Protein AF-A0A2I0I8I3-F1 (afdb_monomer)

Secondary structure (DSSP, 8-state):
-PPPGGGSGGGTTTT--------TTGGGTS-HHHHHHHHHHHHHHHHHHHHHHHHHHHHHHHHHHHHHHTTS--TTHHHHHHHHHHHHHHHHHHHHHHHHHHHHHIIIIIIIHHHHHHHHHHHH--

Radius of gyration: 22.39 Å; Cα contacts (8 Å, |Δi|>4): 39; chains: 1; bounding box: 45×18×70 Å

pLDDT: mean 81.25, std 12.85, range [39.09, 93.25]

Foldseek 3Di:
DDDPPLCDALSVCVVDFDDDDDDPPCCVVCPPVNSVVVRVVVSVVSSLVRLLVVLVVVVVVLVVVVVVVVPPDDPPVCVVVVVVNVVVVVVSVVSNVVSVVVVCCCVPVVPPVVVVVVVVCVVPVD

Structure (mmCIF, N/CA/C/O backbone):
data_AF-A0A2I0I8I3-F1
#
_entry.id   AF-A0A2I0I8I3-F1
#
loop_
_atom_site.group_PDB
_atom_site.id
_atom_site.type_symbol
_atom_site.label_atom_id
_atom_site.label_alt_id
_atom_site.label_comp_id
_atom_site.label_asym_id
_atom_site.label_entity_id
_atom_site.label_seq_id
_atom_site.pdbx_PDB_ins_code
_atom_site.Cartn_x
_atom_site.Cartn_y
_atom_site.Cartn_z
_atom_site.occupancy
_atom_site.B_iso_or_eq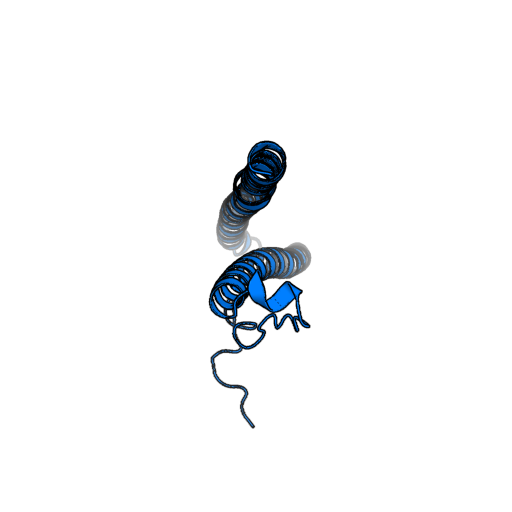uiv
_atom_site.auth_seq_id
_atom_site.auth_comp_id
_atom_site.auth_asym_id
_atom_site.auth_atom_id
_atom_site.pdbx_PDB_model_num
ATOM 1 N N . MET A 1 1 ? -19.935 -9.236 -20.976 1.00 39.09 1 MET A N 1
ATOM 2 C CA . MET A 1 1 ? -20.059 -8.003 -20.168 1.00 39.09 1 MET A CA 1
ATOM 3 C C . MET A 1 1 ? -18.697 -7.335 -20.138 1.00 39.09 1 MET A C 1
ATOM 5 O O . MET A 1 1 ? -17.750 -8.031 -19.789 1.00 39.09 1 MET A O 1
ATOM 9 N N . PRO A 1 2 ? -18.549 -6.072 -20.562 1.00 43.81 2 PRO A N 1
ATOM 10 C CA . PRO A 1 2 ? -17.255 -5.412 -20.491 1.00 43.81 2 PRO A CA 1
ATOM 11 C C . PRO A 1 2 ? -17.001 -5.052 -19.024 1.00 43.81 2 PRO A C 1
ATOM 13 O O . PRO A 1 2 ? -17.841 -4.401 -18.401 1.00 43.81 2 PRO A O 1
ATOM 16 N N . LEU A 1 3 ? -15.888 -5.515 -18.448 1.00 48.28 3 LEU A N 1
ATOM 17 C CA . LEU A 1 3 ? -15.438 -4.990 -17.161 1.00 48.28 3 LEU A CA 1
ATOM 18 C C . LEU A 1 3 ? -15.236 -3.481 -17.336 1.00 48.28 3 LEU A C 1
ATOM 20 O O . LEU A 1 3 ? -14.565 -3.043 -18.269 1.00 48.28 3 LEU A O 1
ATOM 24 N N . SER A 1 4 ? -15.883 -2.701 -16.475 1.00 50.38 4 SER A N 1
ATOM 25 C CA . SER A 1 4 ? -15.814 -1.244 -16.450 1.00 50.38 4 SER A CA 1
ATOM 26 C C . SER A 1 4 ? -14.363 -0.757 -16.499 1.00 50.38 4 SER A C 1
ATOM 28 O O . SER A 1 4 ? -13.473 -1.369 -15.910 1.00 50.38 4 SER A O 1
ATOM 30 N N . ALA A 1 5 ? -14.137 0.391 -17.144 1.00 51.62 5 ALA A N 1
ATOM 31 C CA . ALA A 1 5 ? -12.841 1.067 -17.300 1.00 51.62 5 ALA A CA 1
ATOM 32 C C . ALA A 1 5 ? -12.063 1.336 -15.985 1.00 51.62 5 ALA A C 1
ATOM 34 O O . ALA A 1 5 ? -10.942 1.827 -16.012 1.00 51.62 5 ALA A O 1
ATOM 35 N N . SER A 1 6 ? -12.634 0.993 -14.828 1.00 51.22 6 SER A N 1
ATOM 36 C CA . SER A 1 6 ? -11.986 0.983 -13.516 1.00 51.22 6 SER A CA 1
ATOM 37 C C . SER A 1 6 ? -10.977 -0.160 -13.319 1.00 51.22 6 SER A C 1
ATOM 39 O O . SER A 1 6 ? -10.226 -0.133 -12.352 1.00 51.22 6 SER A O 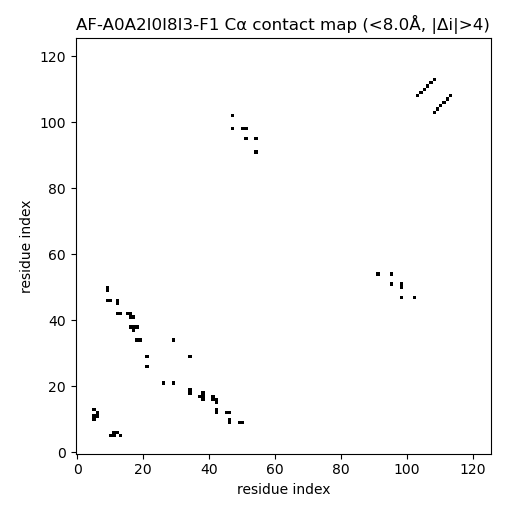1
ATOM 41 N N . ALA A 1 7 ? -10.947 -1.176 -14.191 1.00 56.62 7 ALA A N 1
ATOM 42 C CA . ALA A 1 7 ? -10.108 -2.367 -14.009 1.00 56.62 7 ALA A CA 1
ATOM 43 C C . ALA A 1 7 ? -8.635 -2.208 -14.447 1.00 56.62 7 ALA A C 1
ATOM 45 O O . ALA A 1 7 ? -7.885 -3.184 -14.409 1.00 56.62 7 ALA A O 1
ATOM 46 N N . THR A 1 8 ? -8.189 -1.013 -14.840 1.00 66.00 8 THR A N 1
ATOM 47 C CA . THR A 1 8 ? -6.829 -0.785 -15.360 1.00 66.00 8 THR A CA 1
ATOM 48 C C . THR A 1 8 ? -5.977 0.092 -14.439 1.00 66.00 8 THR A C 1
ATOM 50 O O . THR A 1 8 ? -6.386 1.186 -14.051 1.00 66.00 8 THR A O 1
ATOM 53 N N . GLY A 1 9 ? -4.750 -0.350 -14.147 1.00 74.00 9 GLY A N 1
ATOM 54 C CA . GLY A 1 9 ? -3.749 0.427 -13.409 1.00 74.00 9 GLY A CA 1
ATOM 55 C C . GLY A 1 9 ? -3.930 0.386 -11.889 1.00 74.00 9 GLY A C 1
ATOM 56 O O . GLY A 1 9 ? -4.388 -0.600 -11.329 1.00 74.00 9 GLY A O 1
ATOM 57 N N . ILE A 1 10 ? -3.571 1.463 -11.187 1.00 76.69 10 ILE A N 1
ATOM 58 C CA . ILE A 1 10 ? -3.614 1.519 -9.710 1.00 76.69 10 ILE A CA 1
ATOM 59 C C . ILE A 1 10 ? -5.030 1.408 -9.108 1.00 76.69 10 ILE A C 1
ATOM 61 O O . ILE A 1 10 ? -5.168 1.240 -7.899 1.00 76.69 10 ILE A O 1
ATOM 65 N N . HIS A 1 11 ? -6.073 1.492 -9.936 1.00 79.69 11 HIS A N 1
ATOM 66 C CA . HIS A 1 11 ? -7.483 1.408 -9.544 1.00 79.69 11 HIS A CA 1
ATOM 67 C C . HIS A 1 11 ? -8.078 0.002 -9.697 1.00 79.69 11 HIS A C 1
ATOM 69 O O . HIS A 1 11 ? -9.220 -0.228 -9.304 1.00 79.69 11 HIS A O 1
ATOM 75 N N . SER A 1 12 ? -7.299 -0.966 -10.198 1.00 78.06 12 SER A N 1
ATOM 76 C CA . SER A 1 12 ? -7.772 -2.329 -10.463 1.00 78.06 12 SER A CA 1
ATOM 77 C C . SER A 1 12 ? -8.345 -3.044 -9.239 1.00 78.06 12 SER A C 1
ATOM 79 O O . SER A 1 12 ? -9.112 -3.979 -9.414 1.00 78.06 12 SER A O 1
ATOM 81 N N . PHE A 1 13 ? -8.014 -2.619 -8.016 1.00 81.06 13 PHE A N 1
ATOM 82 C CA . PHE A 1 13 ? -8.532 -3.207 -6.776 1.00 81.06 13 PHE A CA 1
ATOM 83 C C . PHE A 1 13 ? -9.435 -2.271 -5.968 1.00 81.06 13 PHE A C 1
ATOM 85 O O . PHE A 1 13 ? -9.758 -2.595 -4.832 1.00 81.06 13 PHE A O 1
ATOM 92 N N . ASP A 1 14 ? -9.910 -1.159 -6.539 1.00 80.69 14 ASP A N 1
ATOM 93 C CA . ASP A 1 14 ? -10.797 -0.228 -5.820 1.00 80.69 14 ASP A CA 1
ATOM 94 C C . ASP A 1 14 ? -12.142 -0.857 -5.412 1.00 80.69 14 ASP A C 1
ATOM 96 O O . ASP A 1 14 ? -12.826 -0.341 -4.534 1.00 80.69 14 ASP A O 1
ATOM 100 N N . PHE A 1 15 ? -12.532 -1.989 -6.008 1.00 81.25 15 PHE A N 1
ATOM 101 C CA . PHE A 1 15 ? -13.709 -2.747 -5.578 1.00 81.25 15 PHE A CA 1
ATOM 102 C C . PHE A 1 15 ? -13.446 -3.631 -4.348 1.00 81.25 15 PHE A C 1
ATOM 104 O O . PHE A 1 15 ? -14.394 -4.015 -3.657 1.00 81.25 15 PHE A O 1
ATOM 111 N N . LEU A 1 16 ? -12.184 -3.960 -4.053 1.00 82.44 16 LEU A N 1
ATOM 112 C CA . LEU A 1 16 ? -11.818 -4.779 -2.903 1.00 82.44 16 LEU A CA 1
ATOM 113 C C . LEU A 1 16 ? -11.836 -3.927 -1.637 1.00 82.44 16 LEU A C 1
ATOM 115 O O . LEU A 1 16 ? -11.015 -3.035 -1.447 1.00 82.44 16 LEU A O 1
ATOM 119 N N . HIS A 1 17 ? -12.754 -4.258 -0.737 1.00 79.88 17 HIS A N 1
ATOM 120 C CA . HIS A 1 17 ? -12.867 -3.611 0.561 1.00 79.88 17 HIS A CA 1
ATOM 121 C C . HIS A 1 17 ? -12.634 -4.627 1.674 1.00 79.88 17 HIS A C 1
ATOM 123 O O . HIS A 1 17 ? -13.126 -5.756 1.620 1.00 79.88 17 HIS A O 1
ATOM 129 N N . LEU A 1 18 ? -11.900 -4.213 2.706 1.00 85.88 18 LEU A N 1
ATOM 130 C CA . LEU A 1 18 ? -11.704 -5.020 3.901 1.00 85.88 18 LEU A CA 1
ATOM 131 C C . LEU A 1 18 ? -12.917 -4.867 4.825 1.00 85.88 18 LEU A C 1
ATOM 133 O O . LEU A 1 18 ? -13.145 -3.802 5.394 1.00 85.88 18 LEU A O 1
ATOM 137 N N . GLY A 1 19 ? -13.687 -5.942 4.983 1.00 84.19 19 GLY A N 1
ATOM 138 C CA . GLY A 1 19 ? -14.776 -6.019 5.953 1.00 84.19 19 GLY A CA 1
ATOM 139 C C . GLY A 1 19 ? -14.350 -6.809 7.185 1.00 84.19 19 GLY A C 1
ATOM 140 O O . GLY A 1 19 ? -14.039 -7.993 7.074 1.00 84.19 19 GLY A O 1
ATOM 141 N N . TYR A 1 20 ? -14.374 -6.185 8.363 1.00 86.62 20 TYR A N 1
ATOM 142 C CA . TYR A 1 20 ? -14.148 -6.879 9.631 1.00 86.62 20 TYR A CA 1
ATOM 143 C C . TYR A 1 20 ? -15.475 -7.038 10.380 1.00 86.62 20 TYR A C 1
ATOM 145 O O . TYR A 1 20 ? -16.108 -6.051 10.759 1.00 86.62 20 TYR A O 1
ATOM 153 N N . ARG A 1 21 ? -15.923 -8.286 10.566 1.00 87.12 21 ARG A N 1
ATOM 154 C CA . ARG A 1 21 ? -17.128 -8.591 11.350 1.00 87.12 21 ARG A CA 1
ATOM 155 C C . ARG A 1 21 ? -16.775 -8.600 12.831 1.00 87.12 21 ARG A C 1
ATOM 157 O O . ARG A 1 21 ? -16.006 -9.445 13.279 1.00 87.12 21 ARG A O 1
ATOM 164 N N . VAL A 1 22 ? -17.354 -7.666 13.579 1.00 88.69 22 VAL A N 1
ATOM 165 C CA . VAL A 1 22 ? -17.126 -7.524 15.018 1.00 88.69 22 VAL A CA 1
ATOM 166 C C . VAL A 1 22 ? -18.346 -8.030 15.771 1.00 88.69 22 VAL A C 1
ATOM 168 O O . VAL A 1 22 ? -19.448 -7.522 15.579 1.00 88.69 22 VAL A O 1
ATOM 171 N N . ASN A 1 23 ? -18.137 -9.009 16.647 1.00 91.06 23 ASN A N 1
ATOM 172 C CA . ASN A 1 23 ? -19.171 -9.473 17.561 1.00 91.06 23 ASN A CA 1
ATOM 173 C C . ASN A 1 23 ? -19.217 -8.589 18.813 1.00 91.06 23 ASN A C 1
ATOM 175 O O . ASN A 1 23 ? -18.228 -7.962 19.206 1.00 91.06 23 ASN A O 1
ATOM 179 N N . TRP A 1 24 ? -20.368 -8.574 19.475 1.00 89.62 24 TRP A N 1
ATOM 180 C CA . TRP A 1 24 ? -20.483 -8.010 20.815 1.00 89.62 24 TRP A CA 1
ATOM 181 C C . TRP A 1 24 ? -19.549 -8.764 21.790 1.00 89.62 24 TRP A C 1
ATOM 183 O O . TRP A 1 24 ? -19.404 -9.980 21.640 1.00 89.62 24 TRP A O 1
ATOM 193 N N . PRO A 1 25 ? -18.900 -8.104 22.774 1.00 91.00 25 PRO A N 1
ATOM 194 C CA . PRO A 1 25 ? -18.977 -6.681 23.144 1.00 91.00 25 PRO A CA 1
ATOM 195 C C . PRO A 1 25 ? -17.968 -5.779 22.421 1.00 91.00 25 PRO A C 1
ATOM 197 O O . PRO A 1 25 ? -17.981 -4.563 22.597 1.00 91.00 25 PRO A O 1
ATOM 200 N N . VAL A 1 26 ? -17.087 -6.347 21.598 1.00 89.25 26 VAL A N 1
ATOM 201 C CA . VAL A 1 26 ? -15.980 -5.621 20.953 1.00 89.25 26 VAL A CA 1
ATOM 202 C C . VAL A 1 26 ? -16.486 -4.495 20.041 1.00 89.25 26 VAL A C 1
ATOM 204 O O . VAL A 1 26 ? -15.806 -3.484 19.873 1.00 89.25 26 VAL A O 1
ATOM 207 N N . SER A 1 27 ? -17.714 -4.613 19.529 1.00 88.69 27 SER A N 1
ATOM 208 C CA . SER A 1 27 ? -18.398 -3.583 18.737 1.00 88.69 27 SER A CA 1
ATOM 209 C C . SER A 1 27 ? -18.610 -2.255 19.476 1.00 88.69 27 SER A C 1
ATOM 211 O O . SER A 1 27 ? -18.832 -1.237 18.828 1.00 88.69 27 SER A O 1
ATOM 213 N N . ILE A 1 28 ? -18.547 -2.247 20.814 1.00 90.06 28 ILE A N 1
ATOM 214 C CA . ILE A 1 28 ? -18.614 -1.019 21.625 1.00 90.06 28 ILE A CA 1
ATOM 215 C C . ILE A 1 28 ? -17.352 -0.171 21.409 1.00 90.06 28 ILE A C 1
ATOM 217 O O . ILE A 1 28 ? -17.421 1.054 21.375 1.00 90.06 28 ILE A O 1
ATOM 221 N N . ILE A 1 29 ? -16.203 -0.828 21.244 1.00 89.25 29 ILE A N 1
ATOM 222 C CA . ILE A 1 29 ? -14.896 -0.182 21.077 1.00 89.25 29 ILE A CA 1
ATOM 223 C C . ILE A 1 29 ? -14.603 0.033 19.585 1.00 89.25 29 ILE A C 1
ATOM 225 O O . ILE A 1 29 ? -14.178 1.111 19.174 1.00 89.25 29 ILE A O 1
ATOM 229 N N . LEU A 1 30 ? -14.845 -0.991 18.761 1.00 89.81 30 LEU A N 1
ATOM 230 C CA . LEU A 1 30 ? -14.641 -0.965 17.312 1.00 89.81 30 LEU A CA 1
ATOM 231 C C . LEU A 1 30 ? -15.928 -0.549 16.601 1.00 89.81 30 LEU A C 1
ATOM 233 O O . LEU A 1 30 ? -16.737 -1.379 16.181 1.00 89.81 30 LEU A O 1
ATOM 237 N N . THR A 1 31 ? -16.098 0.762 16.462 1.00 92.44 31 THR A N 1
ATOM 238 C CA . THR A 1 31 ? -17.254 1.354 15.790 1.00 92.44 31 THR A CA 1
ATOM 239 C C . THR A 1 31 ? -17.177 1.196 14.263 1.00 92.44 31 THR A C 1
ATOM 241 O O . THR A 1 31 ? -16.085 1.111 13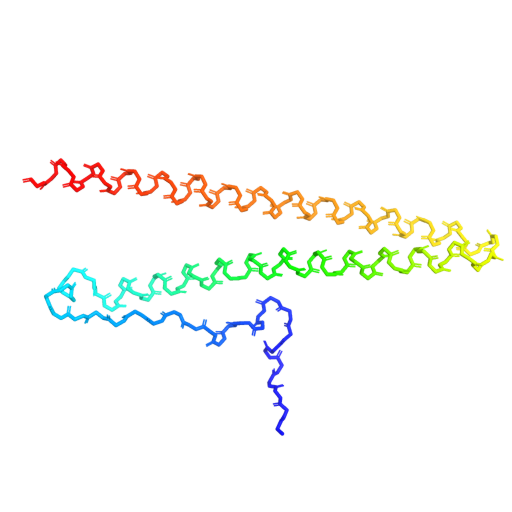.689 1.00 92.44 31 THR A O 1
ATOM 244 N N . PRO A 1 32 ? -18.322 1.233 13.553 1.00 90.12 32 PRO A N 1
ATOM 245 C CA . PRO A 1 32 ? -18.339 1.197 12.089 1.00 90.12 32 PRO A CA 1
ATOM 246 C C . PRO A 1 32 ? -17.544 2.339 11.438 1.00 90.12 32 PRO A C 1
ATOM 248 O O . PRO A 1 32 ? -16.943 2.152 10.382 1.00 90.12 32 PRO A O 1
ATOM 251 N N . SER A 1 33 ? -17.501 3.515 12.074 1.00 90.94 33 SER A N 1
ATOM 252 C CA . SER A 1 33 ? -16.705 4.650 11.597 1.00 90.94 33 SER A CA 1
ATOM 253 C C . SER A 1 33 ? -15.203 4.372 11.675 1.00 90.94 33 SER A C 1
ATOM 255 O O . SER A 1 33 ? -14.490 4.664 10.717 1.00 90.94 33 SER A O 1
ATOM 257 N N . ALA A 1 34 ? -14.723 3.746 12.755 1.00 91.56 34 ALA A N 1
ATOM 258 C CA . ALA A 1 34 ? -13.328 3.321 12.860 1.00 91.56 34 ALA A CA 1
ATOM 259 C C . ALA A 1 34 ? -12.985 2.262 11.800 1.00 91.56 34 ALA A C 1
ATOM 261 O O . ALA A 1 34 ? -11.966 2.374 11.120 1.00 91.56 34 ALA A O 1
ATOM 262 N N . LEU A 1 35 ? -13.862 1.271 11.596 1.00 91.44 35 LEU A N 1
ATOM 263 C CA . LEU A 1 35 ? -13.681 0.241 10.566 1.00 91.44 35 LEU A CA 1
ATOM 264 C C . LEU A 1 35 ? -13.608 0.821 9.150 1.00 91.44 35 LEU A C 1
ATOM 266 O O . LEU A 1 35 ? -12.809 0.347 8.343 1.00 91.44 35 LEU A O 1
ATOM 270 N N . LYS A 1 36 ? -14.380 1.875 8.858 1.00 91.44 36 LYS A N 1
ATOM 271 C CA . LYS A 1 36 ? -14.288 2.592 7.582 1.00 91.44 36 LYS A CA 1
ATOM 272 C C . LYS A 1 36 ? -12.898 3.203 7.373 1.00 91.44 36 LYS A C 1
ATOM 274 O O . LYS A 1 36 ? -12.322 3.019 6.306 1.00 91.44 36 LYS A O 1
ATOM 279 N N . ILE A 1 37 ? -12.329 3.850 8.394 1.00 92.25 37 ILE A N 1
ATOM 280 C CA . ILE A 1 37 ? -10.966 4.408 8.327 1.00 92.25 37 ILE A CA 1
ATOM 281 C C . ILE A 1 37 ? -9.940 3.291 8.080 1.00 92.25 37 ILE A C 1
ATOM 283 O O . ILE A 1 37 ? -9.056 3.436 7.238 1.00 92.25 37 ILE A O 1
ATOM 287 N N . TYR A 1 38 ? -10.071 2.143 8.755 1.00 91.06 38 TYR A N 1
ATOM 288 C CA . TYR A 1 38 ? -9.189 0.995 8.509 1.00 91.06 38 TYR A CA 1
ATOM 289 C C . TYR A 1 38 ? -9.300 0.451 7.079 1.00 91.06 38 TYR A C 1
ATOM 291 O O . TYR A 1 38 ? -8.281 0.096 6.485 1.00 91.06 38 TYR A O 1
ATOM 299 N N . ALA A 1 39 ? -10.505 0.414 6.505 1.00 90.88 39 ALA A N 1
ATOM 300 C CA . ALA A 1 39 ? -10.703 0.010 5.115 1.00 90.88 39 ALA A CA 1
ATOM 301 C C . ALA A 1 39 ? -10.053 0.997 4.126 1.00 90.88 39 ALA A C 1
ATOM 303 O O . ALA A 1 39 ? -9.440 0.569 3.148 1.00 90.88 39 ALA A O 1
ATOM 304 N N . GLU A 1 40 ? -10.119 2.304 4.397 1.00 90.94 40 GLU A N 1
ATOM 305 C CA . GLU A 1 40 ? -9.446 3.334 3.591 1.00 90.94 40 GLU A CA 1
ATOM 306 C C . GLU A 1 40 ? -7.914 3.201 3.655 1.00 90.94 40 GLU A C 1
ATOM 308 O O . GLU A 1 40 ? -7.248 3.224 2.616 1.00 90.94 40 GLU A O 1
ATOM 313 N N . ILE A 1 41 ? -7.355 2.972 4.852 1.00 91.12 41 ILE A N 1
ATOM 314 C CA . ILE A 1 41 ? -5.919 2.695 5.034 1.00 91.12 41 ILE A CA 1
ATOM 315 C C . ILE A 1 41 ? -5.517 1.441 4.251 1.00 91.12 41 ILE A C 1
ATOM 317 O O . ILE A 1 41 ? -4.507 1.449 3.547 1.00 91.12 41 ILE A O 1
ATOM 321 N N . PHE A 1 42 ? -6.310 0.370 4.333 1.00 90.19 42 PHE A N 1
ATOM 322 C CA . PHE A 1 42 ? -6.058 -0.856 3.578 1.00 90.19 42 PHE A CA 1
ATOM 323 C C . PHE A 1 42 ? -6.039 -0.604 2.065 1.00 90.19 42 PHE A C 1
ATOM 325 O O . PHE A 1 42 ? -5.114 -1.061 1.393 1.00 90.19 42 PHE A O 1
ATOM 332 N N . ASN A 1 43 ? -6.999 0.158 1.530 1.00 90.19 43 ASN A N 1
ATOM 333 C CA . 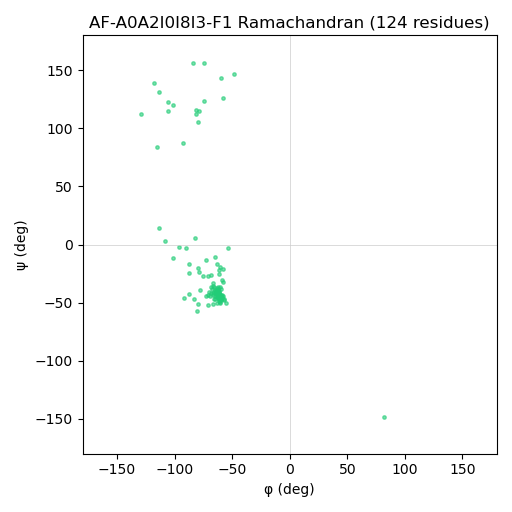ASN A 1 43 ? -7.023 0.473 0.101 1.00 90.19 43 ASN A CA 1
ATOM 334 C C . ASN A 1 43 ? -5.762 1.246 -0.326 1.00 90.19 43 ASN A C 1
ATOM 336 O O . ASN A 1 43 ? -5.127 0.914 -1.327 1.00 90.19 43 ASN A O 1
ATOM 340 N N . PHE A 1 44 ? -5.335 2.230 0.470 1.00 90.00 44 PHE A N 1
ATOM 341 C CA . PHE A 1 44 ? -4.074 2.931 0.223 1.00 90.00 44 PHE A CA 1
ATOM 342 C C . PHE A 1 44 ? -2.875 1.966 0.183 1.00 90.00 44 PHE A C 1
ATOM 344 O O . PHE A 1 44 ? -2.083 2.000 -0.762 1.00 90.00 44 PHE A O 1
ATOM 351 N N . LEU A 1 45 ? -2.761 1.061 1.161 1.00 90.06 45 LEU A N 1
ATOM 352 C CA . LEU A 1 45 ? -1.686 0.063 1.202 1.00 90.06 45 LEU A CA 1
ATOM 353 C C . LEU A 1 45 ? -1.717 -0.873 -0.013 1.00 90.06 45 LEU A C 1
ATOM 355 O O . LEU A 1 45 ? -0.664 -1.178 -0.579 1.00 90.06 45 LEU A O 1
ATOM 359 N N . MET A 1 46 ? -2.907 -1.294 -0.443 1.00 90.25 46 MET A N 1
ATOM 360 C CA . MET A 1 46 ? -3.089 -2.113 -1.641 1.00 90.25 46 MET A CA 1
ATOM 361 C C . MET A 1 46 ? -2.600 -1.399 -2.901 1.00 90.25 46 MET A C 1
ATOM 363 O O . MET A 1 46 ? -1.896 -2.011 -3.704 1.00 90.25 46 MET A O 1
ATOM 367 N N . LYS A 1 47 ? -2.882 -0.100 -3.051 1.00 89.44 47 LYS A N 1
ATOM 368 C CA . LYS A 1 47 ? -2.380 0.707 -4.178 1.00 89.44 47 LYS A CA 1
ATOM 369 C C . LYS A 1 47 ? -0.859 0.782 -4.200 1.00 89.44 47 LYS A C 1
ATOM 371 O O . LYS A 1 47 ? -0.257 0.610 -5.257 1.00 89.44 47 LYS A O 1
ATOM 376 N N . VAL A 1 48 ? -0.231 0.971 -3.037 1.00 89.38 48 VAL A N 1
ATOM 377 C CA . VAL A 1 48 ? 1.237 0.958 -2.921 1.00 89.38 48 VAL A CA 1
ATOM 378 C C . VAL A 1 48 ? 1.797 -0.410 -3.320 1.00 89.38 48 VAL A C 1
ATOM 380 O O . VAL A 1 48 ? 2.739 -0.479 -4.107 1.00 89.38 48 VAL A O 1
ATOM 383 N N . LYS A 1 49 ? 1.199 -1.509 -2.842 1.00 89.44 49 LYS A N 1
ATOM 384 C CA . LYS A 1 49 ? 1.610 -2.872 -3.222 1.00 89.44 49 LYS A CA 1
ATOM 385 C C . LYS A 1 49 ? 1.452 -3.132 -4.719 1.00 89.44 49 LYS A C 1
ATOM 387 O O . LYS A 1 49 ? 2.361 -3.693 -5.326 1.00 89.44 49 LYS A O 1
ATOM 392 N N . LEU A 1 50 ? 0.345 -2.692 -5.311 1.00 88.75 50 LEU A N 1
ATOM 393 C CA . LEU A 1 50 ? 0.102 -2.824 -6.743 1.00 88.75 50 LEU A CA 1
ATOM 394 C C . LEU A 1 50 ? 1.120 -2.024 -7.562 1.00 88.75 50 LE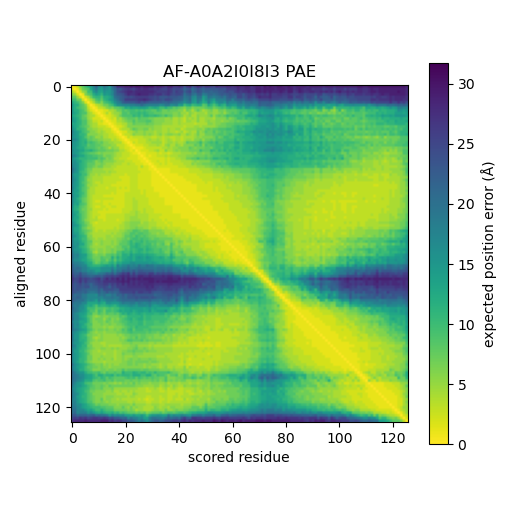U A C 1
ATOM 396 O O . LEU A 1 50 ? 1.650 -2.546 -8.533 1.00 88.75 50 LEU A O 1
ATOM 400 N N . ALA A 1 51 ? 1.460 -0.802 -7.146 1.00 88.44 51 ALA A N 1
ATOM 401 C CA . ALA A 1 51 ? 2.478 -0.001 -7.825 1.00 88.44 51 ALA A CA 1
ATOM 402 C C . ALA A 1 51 ? 3.853 -0.695 -7.838 1.00 88.44 51 ALA A C 1
ATOM 404 O O . ALA A 1 51 ? 4.503 -0.737 -8.882 1.00 88.44 51 ALA A O 1
ATOM 405 N N . ILE A 1 52 ? 4.270 -1.293 -6.712 1.00 88.06 52 ILE A N 1
ATOM 406 C CA . ILE A 1 52 ? 5.510 -2.093 -6.628 1.00 88.06 52 ILE A CA 1
ATOM 407 C C . ILE A 1 52 ? 5.453 -3.274 -7.595 1.00 88.06 52 ILE A C 1
ATOM 409 O O . ILE A 1 52 ? 6.411 -3.534 -8.328 1.00 88.06 52 ILE A O 1
ATOM 413 N N . PHE A 1 53 ? 4.331 -3.995 -7.583 1.00 87.94 53 PHE A N 1
ATOM 414 C CA . PHE A 1 53 ? 4.135 -5.155 -8.438 1.00 87.94 53 PHE A CA 1
ATOM 415 C C . PHE A 1 53 ? 4.220 -4.770 -9.920 1.00 87.94 53 PHE A C 1
ATOM 417 O O . PHE A 1 53 ? 5.028 -5.345 -10.643 1.00 87.94 53 PHE A O 1
ATOM 424 N N . SER A 1 54 ? 3.496 -3.734 -10.350 1.00 87.31 54 SER A N 1
ATOM 425 C CA . SER A 1 54 ? 3.511 -3.255 -11.737 1.00 87.31 54 SER A CA 1
ATOM 426 C C . SER A 1 54 ? 4.889 -2.754 -12.183 1.00 87.31 54 SER A C 1
ATOM 428 O O . SER A 1 54 ? 5.287 -2.976 -13.327 1.00 87.31 54 SER A O 1
ATOM 430 N N . LEU A 1 55 ? 5.662 -2.109 -11.299 1.00 85.56 55 LEU A N 1
ATOM 431 C CA . LEU A 1 55 ? 7.049 -1.733 -11.609 1.00 85.56 55 LEU A CA 1
ATOM 432 C C . LEU A 1 55 ? 7.973 -2.945 -11.766 1.00 85.56 55 LEU A C 1
ATOM 434 O O . LEU A 1 55 ? 8.925 -2.909 -12.547 1.00 85.56 55 LEU A O 1
ATOM 438 N N . THR A 1 56 ? 7.715 -4.007 -11.009 1.00 87.25 56 THR A N 1
ATOM 439 C CA . THR A 1 56 ? 8.486 -5.250 -11.102 1.00 87.25 56 THR A CA 1
ATOM 440 C C . THR A 1 56 ? 8.143 -5.998 -12.388 1.00 87.25 56 THR A C 1
ATOM 442 O O . THR A 1 56 ? 9.048 -6.427 -13.097 1.00 87.25 56 THR A O 1
ATOM 445 N N . ASP A 1 57 ? 6.857 -6.084 -12.721 1.00 87.56 57 ASP A N 1
ATOM 446 C CA . ASP A 1 57 ? 6.356 -6.737 -13.932 1.00 87.56 57 ASP A CA 1
ATOM 447 C C . ASP A 1 57 ? 6.845 -6.034 -15.209 1.00 87.56 57 ASP A C 1
ATOM 449 O O . ASP A 1 57 ? 7.483 -6.646 -16.066 1.00 87.56 57 ASP A O 1
ATOM 453 N N . SER A 1 58 ? 6.684 -4.707 -15.280 1.00 85.00 58 SER A N 1
ATOM 454 C CA . SER A 1 58 ? 7.204 -3.906 -16.401 1.00 85.00 58 SER A CA 1
ATOM 455 C C . SER A 1 58 ? 8.724 -4.016 -16.569 1.00 85.00 58 SER A C 1
ATOM 457 O O . SER A 1 58 ? 9.225 -3.959 -17.692 1.00 85.00 58 SER A O 1
ATOM 459 N N . TRP A 1 59 ? 9.475 -4.226 -15.483 1.00 82.62 59 TRP A N 1
ATOM 460 C CA . TRP A 1 59 ? 10.913 -4.481 -15.563 1.00 82.62 59 TRP A CA 1
ATOM 461 C C . TRP A 1 59 ? 11.244 -5.848 -16.166 1.00 82.62 59 TRP A C 1
ATOM 463 O O . TRP A 1 59 ? 12.188 -5.940 -16.950 1.00 82.62 59 TRP A O 1
ATOM 473 N N . CYS A 1 60 ? 10.496 -6.895 -15.817 1.00 84.81 60 CYS A N 1
ATOM 474 C CA . CYS A 1 60 ? 10.671 -8.213 -16.427 1.00 84.81 60 CYS A CA 1
ATOM 475 C C . CYS A 1 60 ? 10.471 -8.130 -17.945 1.00 84.81 60 CYS A C 1
ATOM 477 O O . CYS A 1 60 ? 11.345 -8.562 -18.694 1.00 84.81 60 CYS A O 1
ATOM 479 N N . LEU A 1 61 ? 9.407 -7.452 -18.389 1.00 85.25 61 LEU A N 1
ATOM 480 C CA . LEU A 1 61 ? 9.138 -7.221 -19.812 1.00 85.25 61 LEU A CA 1
ATOM 481 C C . LEU A 1 61 ? 10.261 -6.430 -20.500 1.00 85.25 61 LEU A C 1
ATOM 483 O O . LEU A 1 61 ? 10.717 -6.808 -21.577 1.00 85.25 61 LEU A O 1
ATOM 487 N N . LEU A 1 62 ? 10.748 -5.352 -19.871 1.00 82.75 62 LEU A N 1
ATOM 488 C CA . LEU A 1 62 ? 11.860 -4.564 -20.415 1.00 82.75 62 LEU A CA 1
ATOM 489 C C . LEU A 1 62 ? 13.142 -5.398 -20.532 1.00 82.75 62 LEU A C 1
ATOM 491 O O . LEU A 1 62 ? 13.858 -5.299 -21.527 1.00 82.75 62 LEU A O 1
ATOM 495 N N . LYS A 1 63 ? 13.428 -6.231 -19.526 1.00 81.31 63 LYS A N 1
ATOM 496 C CA . LYS A 1 63 ? 14.584 -7.125 -19.536 1.00 81.31 63 LYS A CA 1
ATOM 497 C C . LYS A 1 63 ? 14.483 -8.113 -20.697 1.00 81.31 63 LYS A C 1
ATOM 499 O O . LYS A 1 63 ? 15.466 -8.267 -21.416 1.00 81.31 63 LYS A O 1
ATOM 504 N N . ASP A 1 64 ? 13.326 -8.727 -20.913 1.00 82.75 64 ASP A N 1
ATOM 505 C CA . ASP A 1 64 ? 13.124 -9.681 -22.008 1.00 82.75 64 ASP A CA 1
ATOM 506 C C . ASP A 1 64 ? 13.315 -9.026 -23.383 1.00 82.75 64 ASP A C 1
ATOM 508 O O . ASP A 1 64 ? 13.990 -9.594 -24.243 1.00 82.75 64 ASP A O 1
ATOM 512 N N . LEU A 1 65 ? 12.820 -7.795 -23.565 1.00 78.81 65 LEU A N 1
ATOM 513 C CA . LEU A 1 65 ? 13.039 -7.014 -24.788 1.00 78.81 65 LEU A CA 1
ATOM 514 C C . LEU A 1 65 ? 14.528 -6.719 -25.025 1.00 78.81 65 LEU A C 1
ATOM 516 O O . LEU A 1 65 ? 15.025 -6.933 -26.128 1.00 78.81 65 LEU A O 1
ATOM 520 N N . MET A 1 66 ? 15.268 -6.312 -23.987 1.00 74.81 66 MET A N 1
ATOM 521 C CA . MET A 1 66 ? 16.712 -6.065 -24.104 1.00 74.81 66 MET A CA 1
ATOM 522 C C . MET A 1 66 ? 17.496 -7.316 -24.538 1.00 74.81 66 MET A C 1
ATOM 524 O O . MET A 1 66 ? 18.423 -7.202 -25.335 1.00 74.81 66 MET A O 1
ATOM 528 N N . HIS A 1 67 ? 17.122 -8.508 -24.055 1.00 75.56 67 HIS A N 1
ATOM 529 C CA . HIS A 1 67 ? 17.786 -9.761 -24.450 1.00 75.56 67 HIS A CA 1
ATOM 530 C C . HIS A 1 67 ? 17.474 -10.159 -25.903 1.00 75.56 67 HIS A C 1
ATOM 532 O O . HIS A 1 67 ? 18.271 -10.855 -26.533 1.00 75.56 67 HIS A O 1
ATOM 538 N N . GLN A 1 68 ? 16.323 -9.744 -26.441 1.00 71.00 68 GLN A N 1
ATOM 539 C CA . GLN A 1 68 ? 15.950 -10.000 -27.835 1.00 71.00 68 GLN A CA 1
ATOM 540 C C . GLN A 1 68 ? 16.663 -9.048 -28.806 1.00 71.00 68 GLN A C 1
ATOM 542 O O . GLN A 1 68 ? 17.119 -9.495 -29.859 1.00 71.00 68 GLN A O 1
ATOM 547 N N . THR A 1 69 ? 16.814 -7.770 -28.444 1.00 64.75 69 THR A N 1
ATOM 548 C CA . THR A 1 69 ? 17.496 -6.766 -29.281 1.00 64.75 69 THR A CA 1
ATOM 549 C C . THR A 1 69 ? 18.994 -7.044 -29.433 1.00 64.75 69 THR A C 1
ATOM 551 O O . THR A 1 69 ? 19.526 -6.881 -30.527 1.00 64.75 69 THR A O 1
ATOM 554 N N . ASP A 1 70 ? 19.666 -7.564 -28.399 1.00 61.72 70 ASP A N 1
ATOM 555 C CA . ASP A 1 70 ? 21.096 -7.933 -28.460 1.00 61.72 70 ASP A CA 1
ATOM 556 C C . ASP A 1 70 ? 21.398 -9.025 -29.514 1.00 61.72 70 ASP A C 1
ATOM 558 O O . ASP A 1 70 ? 22.509 -9.134 -30.027 1.00 61.72 70 ASP A O 1
ATOM 562 N N . ARG A 1 71 ? 20.385 -9.814 -29.907 1.00 60.38 71 ARG A N 1
ATOM 563 C CA . ARG A 1 71 ? 20.507 -10.850 -30.948 1.00 60.38 71 ARG A CA 1
ATOM 564 C C . ARG A 1 71 ? 20.275 -10.348 -32.377 1.00 60.38 71 ARG A C 1
ATOM 566 O O . ARG A 1 71 ? 20.647 -11.059 -33.308 1.00 60.38 71 ARG A O 1
ATOM 573 N N . ASN A 1 72 ? 19.664 -9.178 -32.575 1.00 58.22 72 ASN A N 1
ATOM 574 C CA . ASN A 1 72 ? 19.239 -8.696 -33.894 1.00 58.22 72 ASN A CA 1
ATOM 575 C C . ASN A 1 72 ? 20.029 -7.430 -34.270 1.00 58.22 72 ASN A C 1
ATOM 577 O O . ASN A 1 72 ? 19.619 -6.303 -34.007 1.00 58.22 72 ASN A O 1
ATOM 581 N N . CYS A 1 73 ? 21.227 -7.626 -34.820 1.00 52.06 73 CYS A N 1
ATOM 582 C CA . CYS A 1 73 ? 22.239 -6.580 -34.964 1.00 52.06 73 CYS A CA 1
ATOM 583 C C . CYS A 1 73 ? 21.970 -5.655 -36.169 1.00 52.06 73 CYS A C 1
ATOM 585 O O . CYS A 1 73 ? 22.219 -6.037 -37.310 1.00 52.06 73 CYS A O 1
ATOM 587 N N . ASN A 1 74 ? 21.506 -4.425 -35.911 1.00 58.84 74 ASN A N 1
ATOM 588 C CA . ASN A 1 74 ? 21.523 -3.299 -36.857 1.00 58.84 74 ASN A CA 1
ATOM 589 C C . ASN A 1 74 ? 22.140 -2.066 -36.165 1.00 58.84 74 ASN A C 1
ATOM 591 O O . ASN A 1 74 ? 21.554 -1.491 -35.249 1.00 58.84 74 ASN A O 1
ATOM 595 N N . SER A 1 75 ? 23.32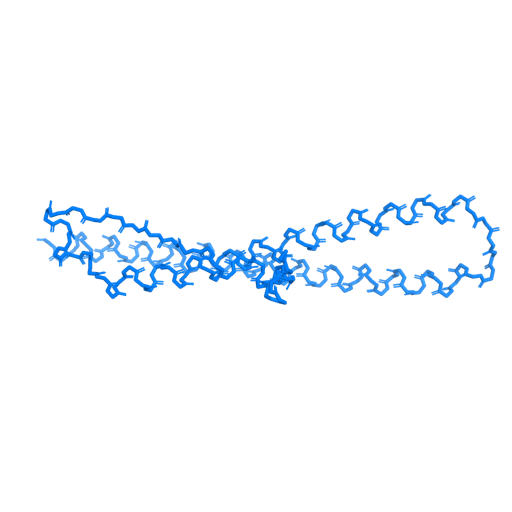7 -1.646 -36.608 1.00 60.56 75 SER A N 1
ATOM 596 C CA . SER A 1 75 ? 24.217 -0.712 -35.893 1.00 60.56 75 SER A CA 1
ATOM 597 C C . SER A 1 75 ? 23.718 0.736 -35.769 1.00 60.56 75 SER A C 1
ATOM 599 O O . SER A 1 75 ? 24.084 1.419 -34.821 1.00 60.56 75 SER A O 1
ATOM 601 N N . HIS A 1 76 ? 22.864 1.219 -36.678 1.00 55.16 76 HIS A N 1
ATOM 602 C CA . HIS A 1 76 ? 22.377 2.610 -36.662 1.00 55.16 76 HIS A CA 1
ATOM 603 C C . HIS A 1 76 ? 21.119 2.815 -35.792 1.00 55.16 76 HIS A C 1
ATOM 605 O O . HIS A 1 76 ? 20.862 3.913 -35.307 1.00 55.16 76 HIS A O 1
ATOM 611 N N . LEU A 1 77 ? 20.320 1.764 -35.572 1.00 58.50 77 LEU A N 1
ATOM 612 C CA . LEU A 1 77 ? 19.134 1.825 -34.701 1.00 58.50 77 LEU A CA 1
ATOM 613 C C . LEU A 1 77 ? 19.525 1.744 -33.210 1.00 58.50 77 LEU A C 1
ATOM 615 O O . LEU A 1 77 ? 18.822 2.256 -32.341 1.00 58.50 77 LEU A O 1
ATOM 619 N N . GLN A 1 78 ? 20.696 1.166 -32.935 1.00 63.81 78 GLN A N 1
ATOM 620 C CA . GLN A 1 78 ? 21.200 0.863 -31.600 1.00 63.81 78 GLN A CA 1
ATOM 621 C C . GLN A 1 78 ? 21.496 2.107 -30.747 1.00 63.81 78 GLN A C 1
ATOM 623 O O . GLN A 1 78 ? 21.238 2.079 -29.548 1.00 63.81 78 GLN A O 1
ATOM 628 N N . GLU A 1 79 ? 22.001 3.208 -31.316 1.00 62.06 79 GLU A N 1
ATOM 629 C CA . GLU A 1 79 ? 22.316 4.419 -30.531 1.00 62.06 79 GLU A CA 1
ATOM 630 C C . GLU A 1 79 ? 21.054 5.117 -30.001 1.00 62.06 79 GLU A C 1
ATOM 632 O O . GLU A 1 79 ? 20.991 5.527 -28.836 1.00 62.06 79 GLU A O 1
ATOM 637 N N . LEU A 1 80 ? 20.021 5.205 -30.842 1.00 61.72 80 LEU A N 1
ATOM 638 C CA . LEU A 1 80 ? 18.745 5.831 -30.496 1.00 61.72 80 LEU A CA 1
ATOM 639 C C . LEU A 1 80 ? 17.977 4.959 -29.489 1.00 61.72 80 LEU A C 1
ATOM 641 O O . LEU A 1 80 ? 17.514 5.466 -28.463 1.00 61.72 80 LEU A O 1
ATOM 645 N N . GLU A 1 81 ? 17.949 3.640 -29.701 1.00 69.38 81 GLU A N 1
ATOM 646 C CA . GLU A 1 81 ? 17.374 2.674 -28.756 1.00 69.38 81 GLU A CA 1
ATOM 647 C C . GLU A 1 81 ? 18.130 2.631 -27.418 1.00 69.38 81 GLU A C 1
ATOM 649 O O . GLU A 1 81 ? 17.498 2.633 -26.359 1.00 69.38 81 GLU A O 1
ATOM 654 N N . ALA A 1 82 ? 19.466 2.691 -27.422 1.00 72.31 82 ALA A N 1
ATOM 655 C CA . ALA A 1 82 ? 20.270 2.710 -26.199 1.00 72.31 82 ALA A CA 1
ATOM 656 C C . ALA A 1 82 ? 19.998 3.956 -25.341 1.00 72.31 82 ALA A C 1
ATOM 658 O O . ALA A 1 82 ? 19.937 3.867 -24.109 1.00 72.31 82 ALA A O 1
ATOM 659 N N . SER A 1 83 ? 19.786 5.116 -25.973 1.00 77.31 83 SER A N 1
ATOM 660 C CA . SER A 1 83 ? 19.445 6.359 -25.267 1.00 77.31 83 SER A CA 1
ATOM 661 C C . SER A 1 83 ? 18.072 6.283 -24.576 1.00 77.31 83 SER A C 1
ATOM 663 O O . SER A 1 83 ? 17.923 6.690 -23.414 1.00 77.31 83 SER A O 1
ATOM 665 N N . HIS A 1 84 ? 17.082 5.679 -25.243 1.00 80.88 84 HIS A N 1
ATOM 666 C CA . HIS A 1 84 ? 15.744 5.463 -24.697 1.00 80.88 84 HIS A CA 1
ATOM 667 C C . HIS A 1 84 ? 15.763 4.429 -23.566 1.00 80.88 84 HIS A C 1
ATOM 669 O O . HIS A 1 84 ? 15.209 4.681 -22.495 1.00 80.88 84 HIS A O 1
ATOM 675 N N . VAL A 1 85 ? 16.474 3.312 -23.746 1.00 80.12 85 VAL A N 1
ATOM 676 C CA . VAL A 1 85 ? 16.644 2.276 -22.714 1.00 80.12 85 VAL A CA 1
ATOM 677 C C . VAL A 1 85 ? 17.324 2.845 -21.470 1.00 80.12 85 VAL A C 1
ATOM 679 O O . VAL A 1 85 ? 16.850 2.625 -20.354 1.00 80.12 85 VAL A O 1
ATOM 682 N N . LYS A 1 86 ? 18.381 3.648 -21.632 1.00 83.31 86 LYS A N 1
ATOM 683 C CA . LYS A 1 86 ? 19.046 4.325 -20.509 1.00 83.31 86 LYS A CA 1
ATOM 684 C C . LYS A 1 86 ? 18.081 5.231 -19.740 1.00 83.31 86 LYS A C 1
ATOM 686 O O . LYS A 1 86 ? 18.077 5.214 -18.508 1.00 83.31 86 LYS A O 1
ATOM 691 N N . THR A 1 87 ? 17.249 5.990 -20.452 1.00 85.56 87 THR A N 1
ATOM 692 C CA . THR A 1 87 ? 16.230 6.855 -19.840 1.00 85.56 87 THR A CA 1
ATOM 693 C C . THR A 1 87 ? 15.201 6.038 -19.056 1.00 85.56 87 THR A C 1
ATOM 695 O O . THR A 1 87 ? 14.924 6.360 -17.900 1.00 85.56 87 THR A O 1
ATOM 698 N N . LEU A 1 88 ? 14.698 4.939 -19.630 1.00 84.38 88 LEU A N 1
ATOM 699 C CA . LEU A 1 88 ? 13.754 4.031 -18.968 1.00 84.38 88 LEU A CA 1
ATOM 700 C C . LEU A 1 88 ? 14.347 3.398 -17.701 1.00 84.38 88 LEU A C 1
ATOM 702 O O . LEU A 1 88 ? 13.690 3.373 -16.659 1.00 84.38 88 LEU A O 1
ATOM 706 N N . ILE A 1 89 ? 15.602 2.941 -17.757 1.00 84.94 89 ILE A N 1
ATOM 707 C CA . ILE A 1 89 ? 16.309 2.373 -16.600 1.00 84.94 89 ILE A CA 1
ATOM 708 C C . ILE A 1 89 ? 16.458 3.417 -15.487 1.00 84.94 89 ILE A C 1
ATOM 710 O O . ILE A 1 89 ? 16.209 3.104 -14.320 1.00 84.94 89 ILE A O 1
ATOM 714 N N . ASN A 1 90 ? 16.827 4.655 -15.831 1.00 87.38 90 ASN A N 1
ATOM 715 C CA . ASN A 1 90 ? 16.981 5.730 -14.854 1.00 87.38 90 ASN A CA 1
ATOM 716 C C . ASN A 1 90 ? 15.641 6.096 -14.193 1.00 87.38 90 ASN A C 1
ATOM 718 O O . ASN A 1 90 ? 15.551 6.138 -12.966 1.00 87.38 90 ASN A O 1
ATOM 722 N N . MET A 1 91 ? 14.583 6.271 -14.992 1.00 87.50 91 MET A N 1
ATOM 723 C CA . MET A 1 91 ? 13.226 6.527 -14.488 1.00 87.50 91 MET A CA 1
ATOM 724 C C . MET A 1 91 ? 12.753 5.404 -13.560 1.00 87.50 91 MET A C 1
ATOM 726 O O . MET A 1 91 ? 12.250 5.660 -12.466 1.00 87.50 91 MET A O 1
ATOM 730 N N . ARG A 1 92 ? 12.983 4.144 -13.943 1.00 85.31 92 ARG A N 1
ATOM 731 C CA . ARG A 1 92 ? 12.672 2.977 -13.109 1.00 85.31 92 ARG A CA 1
ATOM 732 C C . ARG A 1 92 ? 13.427 3.006 -11.785 1.00 85.31 92 ARG A C 1
ATOM 734 O O . ARG A 1 92 ? 12.828 2.733 -10.748 1.00 85.31 92 ARG A O 1
ATOM 741 N N . HIS A 1 93 ? 14.719 3.325 -11.797 1.00 88.38 93 HIS A N 1
ATOM 742 C CA . HIS A 1 93 ? 15.505 3.417 -10.568 1.00 88.38 93 HIS A CA 1
ATOM 743 C C . HIS A 1 93 ? 14.938 4.480 -9.618 1.00 88.38 93 HIS A C 1
ATOM 745 O O . HIS A 1 93 ? 14.720 4.194 -8.440 1.00 88.38 93 HIS A O 1
ATOM 751 N N . GLN A 1 94 ? 14.612 5.663 -10.146 1.00 92.25 94 GLN A N 1
ATOM 752 C CA . GLN A 1 94 ? 14.007 6.749 -9.372 1.00 92.25 94 GLN A CA 1
ATOM 753 C C . GLN A 1 94 ? 12.649 6.355 -8.780 1.00 92.25 94 GLN A C 1
ATOM 755 O O . GLN A 1 94 ? 12.414 6.554 -7.587 1.00 92.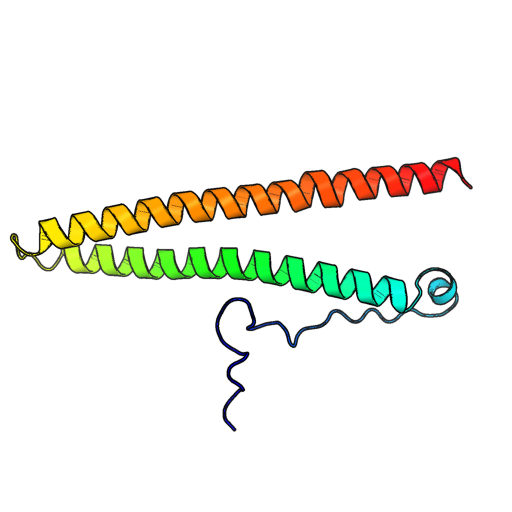25 94 GLN A O 1
ATOM 760 N N . LEU A 1 95 ? 11.773 5.745 -9.582 1.00 89.06 95 LEU A N 1
ATOM 761 C CA . LEU A 1 95 ? 10.454 5.306 -9.128 1.00 89.06 95 LE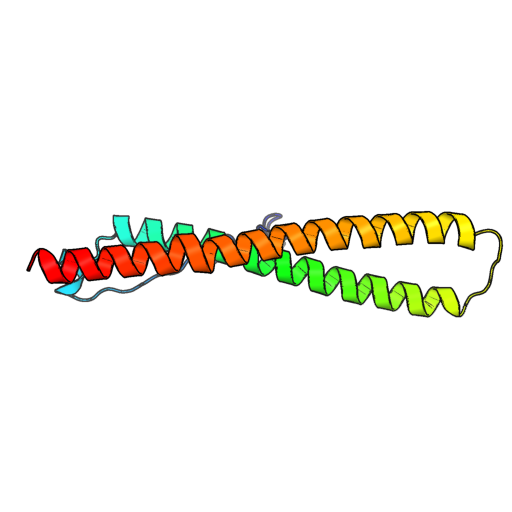U A CA 1
ATOM 762 C C . LEU A 1 95 ? 10.546 4.177 -8.092 1.00 89.06 95 LEU A C 1
ATOM 764 O O . LEU A 1 95 ? 9.873 4.236 -7.065 1.00 89.06 95 LEU A O 1
ATOM 768 N N . ASN A 1 96 ? 11.412 3.182 -8.297 1.00 88.44 96 ASN A N 1
ATOM 769 C CA . ASN A 1 96 ? 11.628 2.116 -7.314 1.00 88.44 96 ASN A CA 1
ATOM 770 C C . ASN A 1 96 ? 12.173 2.658 -5.995 1.00 88.44 96 ASN A C 1
ATOM 772 O O . ASN A 1 96 ? 11.726 2.231 -4.929 1.00 88.44 96 ASN A O 1
ATOM 776 N N . HIS A 1 97 ? 13.117 3.599 -6.055 1.00 91.88 97 HIS A N 1
ATOM 777 C CA . HIS A 1 97 ? 13.625 4.265 -4.863 1.00 91.88 97 HIS A CA 1
ATOM 778 C C . HIS A 1 97 ? 12.495 4.998 -4.132 1.00 91.88 97 HIS A C 1
ATOM 780 O O . HIS A 1 97 ? 12.295 4.775 -2.939 1.00 91.88 97 HIS A O 1
ATOM 786 N N . PHE A 1 98 ? 11.704 5.800 -4.849 1.00 92.44 98 PHE A N 1
ATOM 787 C CA . PHE A 1 98 ? 10.560 6.508 -4.275 1.00 92.44 98 P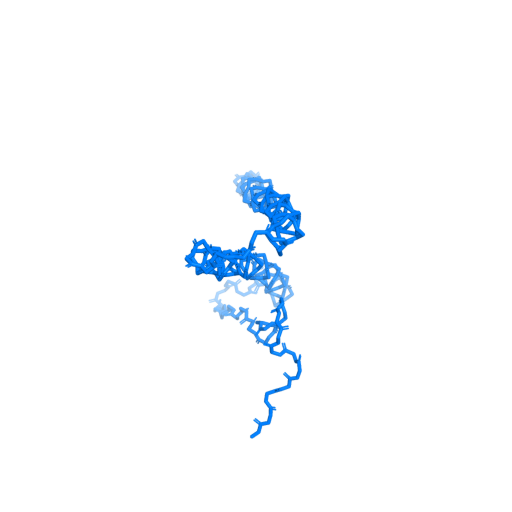HE A CA 1
ATOM 788 C C . PHE A 1 98 ? 9.579 5.556 -3.579 1.00 92.44 98 PHE A C 1
ATOM 790 O O . PHE A 1 98 ? 9.235 5.763 -2.415 1.00 92.44 98 PHE A O 1
ATOM 797 N N . ILE A 1 99 ? 9.168 4.482 -4.256 1.00 90.25 99 ILE A N 1
ATOM 798 C CA . ILE A 1 99 ? 8.197 3.537 -3.700 1.00 90.25 99 ILE A CA 1
ATOM 799 C C . ILE A 1 99 ? 8.787 2.765 -2.511 1.00 90.25 99 ILE A C 1
ATOM 801 O O . ILE A 1 99 ? 8.096 2.550 -1.515 1.00 90.25 99 ILE A O 1
ATOM 805 N N . SER A 1 100 ? 10.069 2.395 -2.567 1.00 88.31 100 SER A N 1
ATOM 806 C CA . SER A 1 100 ? 10.756 1.745 -1.444 1.00 88.31 100 SER A CA 1
ATOM 807 C C . SER A 1 100 ? 10.803 2.662 -0.224 1.00 88.31 100 SER A C 1
ATOM 809 O O . SER A 1 100 ? 10.477 2.230 0.882 1.00 88.31 100 SER A O 1
ATOM 811 N N . MET A 1 101 ? 11.134 3.941 -0.422 1.00 92.00 101 MET A N 1
ATOM 812 C CA . MET A 1 101 ? 11.122 4.942 0.645 1.00 92.00 101 MET A CA 1
ATOM 813 C C . MET A 1 101 ? 9.720 5.142 1.221 1.00 92.00 101 MET A C 1
ATOM 815 O O . MET A 1 101 ? 9.564 5.183 2.442 1.00 92.00 101 MET A O 1
ATOM 819 N N . LEU A 1 102 ? 8.691 5.189 0.370 1.00 90.81 102 LEU A N 1
ATOM 820 C CA . LEU A 1 102 ? 7.298 5.273 0.805 1.00 90.81 102 LEU A CA 1
ATOM 821 C C . LEU A 1 102 ? 6.898 4.052 1.646 1.00 90.81 102 LEU A C 1
ATOM 823 O O . LEU A 1 102 ? 6.333 4.210 2.728 1.00 90.81 102 LEU A O 1
ATOM 827 N N . GLN A 1 103 ? 7.226 2.839 1.195 1.00 89.06 103 GLN A N 1
ATOM 828 C CA . GLN A 1 103 ? 6.937 1.611 1.938 1.00 89.06 103 GLN A CA 1
ATOM 829 C C . GLN A 1 103 ? 7.641 1.602 3.302 1.00 89.06 103 GLN A C 1
ATOM 831 O O . GLN A 1 103 ? 7.021 1.258 4.310 1.00 89.06 103 GLN A O 1
ATOM 836 N N . GLN A 1 104 ? 8.918 1.990 3.346 1.00 90.38 104 GLN A N 1
ATOM 837 C CA . GLN A 1 104 ? 9.682 2.063 4.593 1.00 90.38 104 GLN A CA 1
ATOM 838 C C . GLN A 1 104 ? 9.101 3.100 5.555 1.00 90.38 104 GLN A C 1
ATOM 840 O O . GLN A 1 104 ? 8.966 2.825 6.748 1.00 90.38 104 GLN A O 1
ATOM 845 N N . TYR A 1 105 ? 8.690 4.261 5.046 1.00 92.06 105 TYR A N 1
ATOM 846 C CA . TYR A 1 105 ? 8.024 5.284 5.846 1.00 92.06 105 TYR A CA 1
ATOM 847 C C . TYR A 1 105 ? 6.708 4.771 6.445 1.00 92.06 105 TYR A C 1
ATOM 849 O O . TYR A 1 105 ? 6.487 4.884 7.651 1.00 92.06 105 TYR A O 1
ATOM 857 N N . VAL A 1 106 ? 5.856 4.143 5.632 1.00 89.69 106 VAL A N 1
ATOM 858 C CA . VAL A 1 106 ? 4.575 3.589 6.092 1.00 89.69 106 VAL A CA 1
ATOM 859 C C . VAL A 1 106 ? 4.777 2.502 7.156 1.00 89.69 106 VAL A C 1
ATOM 861 O O . VAL A 1 106 ? 4.060 2.462 8.159 1.00 89.69 106 VAL A O 1
ATOM 864 N N . GLN A 1 107 ? 5.778 1.640 6.983 1.00 87.62 107 GLN A N 1
ATOM 865 C CA . GLN A 1 107 ? 6.071 0.575 7.940 1.00 87.62 107 GLN A CA 1
ATOM 866 C C . GLN A 1 107 ? 6.658 1.120 9.250 1.00 87.62 107 GLN A C 1
ATOM 868 O O . GLN A 1 107 ? 6.176 0.808 10.339 1.00 87.62 107 GLN A O 1
ATOM 873 N N . SER A 1 108 ? 7.702 1.940 9.150 1.00 85.00 108 SER A N 1
ATOM 874 C CA . SER A 1 108 ? 8.474 2.398 10.305 1.00 85.00 108 SER A CA 1
ATOM 875 C C . SER A 1 108 ? 7.780 3.546 11.038 1.00 85.00 108 SER A C 1
ATOM 877 O O . SER A 1 108 ? 7.553 3.480 12.243 1.00 85.00 108 SER A O 1
ATOM 879 N N . GLN A 1 109 ? 7.377 4.590 10.318 1.00 79.12 109 GLN A N 1
ATOM 880 C CA . GLN A 1 109 ? 6.861 5.807 10.942 1.00 79.12 109 GLN A CA 1
ATOM 881 C C . GLN A 1 109 ? 5.363 5.733 11.203 1.00 79.12 109 GLN A C 1
ATOM 883 O O . GLN A 1 109 ? 4.910 6.121 12.275 1.00 79.12 109 GLN A O 1
ATOM 888 N N . LEU A 1 110 ? 4.575 5.212 10.263 1.00 82.81 110 LEU A N 1
ATOM 889 C CA . LEU A 1 110 ? 3.126 5.168 10.463 1.00 82.81 110 LEU A CA 1
ATOM 890 C C . LEU A 1 110 ? 2.698 3.959 11.287 1.00 82.81 110 LEU A C 1
ATOM 892 O O . LEU A 1 110 ? 1.941 4.130 12.238 1.00 82.81 110 LEU A O 1
ATOM 896 N N . SER A 1 111 ? 3.188 2.761 10.974 1.00 85.69 111 SER A N 1
ATOM 897 C CA . SER A 1 111 ? 2.713 1.548 11.652 1.00 85.69 111 SER A CA 1
ATOM 898 C C . SER A 1 111 ? 3.385 1.359 13.011 1.00 85.69 111 SER A C 1
ATOM 900 O O . SER A 1 111 ? 2.698 1.321 14.032 1.00 85.69 111 SER A O 1
ATOM 902 N N . HIS A 1 112 ? 4.720 1.296 13.051 1.00 88.69 112 HIS A N 1
ATOM 903 C CA . HIS A 1 112 ? 5.441 0.994 14.290 1.00 88.69 112 HIS A CA 1
ATOM 904 C C . HIS A 1 112 ? 5.290 2.099 15.350 1.00 88.69 112 HIS A C 1
ATOM 906 O O . HIS A 1 112 ? 4.873 1.806 16.469 1.00 88.69 112 HIS A O 1
ATOM 912 N N . VAL A 1 113 ? 5.537 3.374 15.015 1.00 90.50 113 VAL A N 1
ATOM 913 C CA . VAL A 1 113 ? 5.415 4.473 16.001 1.00 90.50 113 VAL A CA 1
ATOM 914 C C . VAL A 1 113 ? 3.979 4.624 16.510 1.00 90.50 113 VAL A C 1
ATOM 916 O O . VAL A 1 113 ? 3.770 4.744 17.720 1.00 90.50 113 VAL A O 1
ATOM 919 N N . SER A 1 114 ? 2.974 4.575 15.626 1.00 89.50 114 SER A N 1
ATOM 920 C CA . SER A 1 114 ? 1.570 4.690 16.051 1.00 89.50 114 SER A CA 1
ATOM 921 C C . SER A 1 114 ? 1.147 3.533 16.948 1.00 89.50 114 SER A C 1
ATOM 923 O O . SER A 1 114 ? 0.454 3.762 17.939 1.00 89.50 114 SER A O 1
ATOM 925 N N . TRP A 1 115 ? 1.590 2.311 16.639 1.00 91.19 115 TRP A N 1
ATOM 926 C CA . TRP A 1 115 ? 1.318 1.130 17.452 1.00 91.19 115 TRP A CA 1
ATOM 927 C C . TRP A 1 115 ? 1.982 1.211 18.829 1.00 91.19 115 TRP A C 1
ATOM 929 O O . TRP A 1 115 ? 1.314 1.007 19.843 1.00 91.19 115 TRP A O 1
ATOM 939 N N . CYS A 1 116 ? 3.265 1.583 18.891 1.00 91.69 116 CYS A N 1
ATOM 940 C CA . CYS A 1 116 ? 3.967 1.790 20.158 1.00 91.69 116 CYS A CA 1
ATOM 941 C C . CYS A 1 116 ? 3.258 2.835 21.026 1.00 91.69 116 CYS A C 1
ATOM 943 O O . CYS A 1 116 ? 3.005 2.584 22.205 1.00 91.69 116 CYS A O 1
ATOM 945 N N . ARG A 1 117 ? 2.875 3.974 20.434 1.00 90.88 117 ARG A N 1
ATOM 946 C CA . ARG A 1 117 ? 2.142 5.032 21.138 1.00 90.88 117 ARG A CA 1
ATOM 947 C C . ARG A 1 117 ? 0.780 4.545 21.633 1.00 90.88 117 ARG A C 1
ATOM 949 O O . ARG A 1 117 ? 0.412 4.821 22.770 1.00 90.88 117 ARG A O 1
ATOM 956 N N . PHE A 1 118 ? 0.041 3.809 20.807 1.00 90.19 118 PHE A N 1
ATOM 957 C CA . PHE A 1 118 ? -1.245 3.227 21.191 1.00 90.19 118 PHE A CA 1
ATOM 958 C C . PHE A 1 118 ? -1.105 2.269 22.381 1.00 90.19 118 PHE A C 1
ATOM 960 O O . PHE A 1 118 ? -1.838 2.399 23.360 1.00 90.19 118 PHE A O 1
ATOM 967 N N . LEU A 1 119 ? -0.117 1.370 22.347 1.00 91.88 119 LEU A N 1
ATOM 968 C CA . LEU A 1 119 ? 0.163 0.449 23.450 1.00 91.88 119 LEU A CA 1
ATOM 969 C C . LEU A 1 119 ? 0.580 1.172 24.735 1.00 91.88 119 LEU A C 1
ATOM 971 O O . LEU A 1 119 ? 0.158 0.775 25.818 1.00 91.88 119 LEU A O 1
ATOM 975 N N . GLN A 1 120 ? 1.393 2.226 24.635 1.00 93.25 120 GLN A N 1
ATOM 976 C CA . GLN A 1 120 ? 1.774 3.042 25.791 1.00 93.25 120 GLN A CA 1
ATOM 977 C C . GLN A 1 120 ? 0.555 3.716 26.422 1.00 93.25 120 GLN A C 1
ATOM 979 O O . GLN A 1 120 ? 0.386 3.658 27.638 1.00 93.25 120 GLN A O 1
ATOM 984 N N . LEU A 1 121 ? -0.321 4.302 25.600 1.00 92.44 121 LEU A N 1
ATOM 985 C CA . LEU A 1 121 ? -1.552 4.934 26.072 1.00 92.44 121 LEU A CA 1
ATOM 986 C C . LEU A 1 121 ? -2.497 3.924 26.726 1.00 92.44 121 LEU A C 1
ATOM 988 O O . LEU A 1 121 ? -3.060 4.227 27.772 1.00 92.44 121 LEU A O 1
ATOM 992 N N . LEU A 1 122 ? -2.632 2.724 26.158 1.00 90.88 122 LEU A N 1
ATOM 993 C CA . LEU A 1 122 ? -3.429 1.652 26.757 1.00 90.88 122 LEU A CA 1
ATOM 994 C C . LEU A 1 122 ? -2.881 1.195 28.111 1.00 90.88 122 LEU A C 1
ATOM 996 O O . LEU A 1 122 ? -3.661 0.933 29.016 1.00 90.88 122 LEU A O 1
ATOM 1000 N N . LYS A 1 123 ? -1.556 1.101 28.265 1.00 86.56 123 LYS A N 1
ATOM 1001 C CA . LYS A 1 123 ? -0.930 0.646 29.518 1.00 86.56 123 LYS A CA 1
ATOM 1002 C C . LYS A 1 123 ? -0.942 1.691 30.635 1.00 86.56 123 LYS A C 1
ATOM 1004 O O . LYS A 1 123 ? -0.873 1.305 31.791 1.00 86.56 123 LYS A O 1
ATOM 1009 N N . HIS A 1 124 ? -0.970 2.983 30.303 1.00 78.44 124 HIS A N 1
ATOM 1010 C CA . HIS A 1 124 ? -0.879 4.071 31.287 1.00 78.44 124 HIS A CA 1
ATOM 1011 C C . HIS A 1 124 ? -2.216 4.744 31.636 1.00 78.44 124 HIS A C 1
ATOM 1013 O O . HIS A 1 124 ? -2.249 5.540 32.570 1.00 78.44 124 HIS A O 1
ATOM 1019 N N . LYS A 1 125 ? -3.297 4.484 30.889 1.00 60.31 125 LYS A N 1
ATOM 1020 C CA . LYS A 1 125 ? -4.641 5.037 31.159 1.00 60.31 125 LYS A CA 1
ATOM 1021 C C . LYS A 1 125 ? -5.658 4.016 31.687 1.00 60.31 125 LYS A C 1
ATOM 1023 O O . LYS A 1 125 ? -6.819 4.386 31.857 1.00 60.31 125 LYS A O 1
ATOM 1028 N N . VAL A 1 126 ? -5.242 2.774 31.919 1.00 49.31 126 VAL A N 1
ATOM 1029 C CA . VAL A 1 126 ? -6.022 1.736 32.614 1.00 49.31 126 VAL A CA 1
ATOM 1030 C C . VAL A 1 126 ? -5.440 1.573 34.007 1.00 49.31 126 VAL A C 1
ATOM 1032 O O . VAL A 1 126 ? -6.245 1.490 34.955 1.00 49.31 126 VAL A O 1
#

Sequence (126 aa):
MPLSASATGIHSFDFLHLGYRVNWPVSIILTPSALKIYAEIFNFLMKVKLAIFSLTDSWCLLKDLMHQTDRNCNSHLQELEASHVKTLINMRHQLNHFISMLQQYVQSQLSHVSWCRFLQLLKHKV

Mean predicted aligned error: 9.26 Å

Organism: Punica granatum (NCBI:txid22663)

InterPro domains:
  IPR007259 Gamma-tubulin complex component protein [PTHR19302] (6-124)
  IPR040457 Gamma tubulin complex component, C-terminal [PF04130] (7-125)
  IPR042241 Gamma tubulin complex component, C-terminal domain superfamily [G3DSA:1.20.120.1900] (2-125)

Solvent-accessible surface area (backbone atoms only — not comparable to full-atom values): 7355 Å² total; per-residue (Å²): 131,83,81,59,89,57,62,60,72,75,44,49,54,72,83,63,73,69,81,82,89,68,57,86,72,54,38,79,78,57,38,73,68,58,49,50,54,52,26,53,53,50,46,54,53,49,35,55,54,47,52,54,50,53,56,53,51,55,46,53,55,51,52,54,50,54,63,54,53,76,72,58,88,55,82,80,60,46,62,62,51,48,54,51,50,52,51,51,54,52,52,48,51,54,50,52,49,52,53,51,52,50,53,50,44,48,50,53,58,55,46,48,49,47,48,53,50,51,53,50,51,59,68,73,76,109

Nearest PDB structures (foldseek):
  6jyi-assembly1_B  TM=5.690E-01  e=8.695E+00  Bacillus cereus ATCC 14579